Protein AF-A0A3M2BEQ1-F1 (afdb_monomer_lite)

Secondary structure (DSSP, 8-state):
-HHHHHHHHHHHHHHHTSHHHHIIIIIHHHHHHHHHHHTHHHHH-S-PPP---------SSS-HHHHHHHHTSHHHHHTT-

pLDDT: mean 89.43, std 8.7, range [56.47, 98.44]

Sequence (81 aa):
MIRILHIALREFTATALTKGFIIGGIIVPLVLVAVLAFVMPRLMNEDVPSVVGTVAVIDQTETLETAIRERFTPDAIEAWQ

Structure (mmCIF, N/CA/C/O backbone):
data_AF-A0A3M2BEQ1-F1
#
_entry.id   AF-A0A3M2BEQ1-F1
#
loop_
_atom_site.group_PDB
_atom_site.id
_atom_site.type_symbol
_atom_site.label_atom_id
_atom_site.label_alt_id
_atom_site.label_comp_id
_atom_site.label_asym_id
_atom_site.label_entity_id
_atom_site.label_seq_id
_atom_site.pdbx_PDB_ins_code
_atom_site.Cartn_x
_atom_site.Cartn_y
_atom_site.Cartn_z
_atom_site.occupancy
_atom_site.B_iso_or_equiv
_atom_site.auth_seq_id
_atom_site.auth_comp_id
_atom_site.auth_asym_id
_atom_site.auth_atom_id
_atom_site.pdbx_PDB_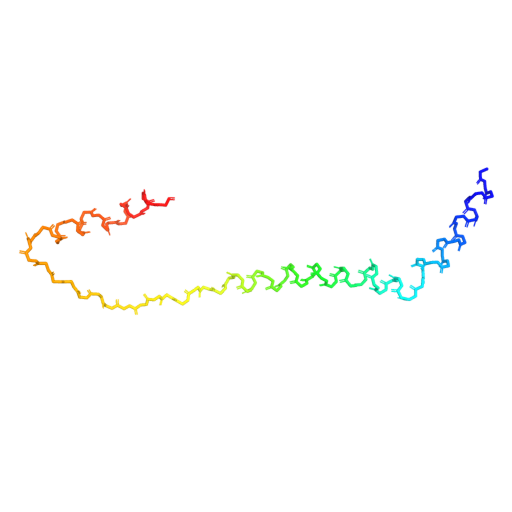model_num
ATOM 1 N N . MET A 1 1 ? -15.041 15.425 35.374 1.00 68.00 1 MET A N 1
ATOM 2 C CA . MET A 1 1 ? -14.234 14.606 34.440 1.00 68.00 1 MET A CA 1
ATOM 3 C C . MET A 1 1 ? -14.777 13.184 34.264 1.00 68.00 1 MET A C 1
ATOM 5 O O . MET A 1 1 ? -15.056 12.817 33.135 1.00 68.00 1 MET A O 1
ATOM 9 N N . ILE A 1 2 ? -15.045 12.419 35.332 1.00 89.88 2 ILE A N 1
ATOM 10 C CA . ILE A 1 2 ? -15.568 11.031 35.253 1.00 89.88 2 ILE A CA 1
ATOM 11 C C . ILE A 1 2 ? -16.838 10.849 34.399 1.00 89.88 2 ILE A C 1
ATOM 13 O O . ILE A 1 2 ? -16.945 9.863 33.675 1.00 89.88 2 ILE A O 1
ATOM 17 N N . ARG A 1 3 ? -17.774 11.809 34.436 1.00 92.12 3 ARG A N 1
ATOM 18 C CA . ARG A 1 3 ? -19.009 11.762 33.630 1.00 92.12 3 ARG A CA 1
ATOM 19 C C . ARG A 1 3 ? -18.747 11.835 32.124 1.00 92.12 3 ARG A C 1
ATOM 21 O O . ARG A 1 3 ? -19.370 11.104 31.370 1.00 92.12 3 ARG A O 1
ATOM 28 N N . ILE A 1 4 ? -17.801 12.676 31.706 1.00 95.62 4 ILE A N 1
ATOM 29 C CA . ILE A 1 4 ? -17.437 12.837 30.290 1.00 95.62 4 ILE A CA 1
ATOM 30 C C . ILE A 1 4 ? -16.824 11.538 29.770 1.00 95.62 4 ILE A C 1
ATOM 32 O O . ILE A 1 4 ? -17.229 11.055 28.721 1.00 95.62 4 ILE A O 1
ATOM 36 N N . LEU A 1 5 ? -15.917 10.932 30.542 1.00 96.75 5 LEU A N 1
ATOM 37 C CA . LEU A 1 5 ? -15.298 9.662 30.169 1.00 96.75 5 LEU A CA 1
ATOM 38 C C . LEU A 1 5 ? -16.331 8.533 30.028 1.00 96.75 5 LEU A C 1
ATOM 40 O O . LEU A 1 5 ? -16.264 7.768 29.074 1.00 96.75 5 LEU A O 1
ATOM 44 N N . HIS A 1 6 ? -17.313 8.454 30.933 1.00 96.75 6 HIS A N 1
ATOM 45 C CA . HIS A 1 6 ? -18.389 7.460 30.837 1.00 96.75 6 HIS A CA 1
ATOM 46 C C . HIS A 1 6 ? -19.244 7.638 29.576 1.00 96.75 6 HIS A C 1
ATOM 48 O O . HIS A 1 6 ? -19.572 6.655 28.914 1.00 96.75 6 HIS A O 1
ATOM 54 N N . ILE A 1 7 ? -19.591 8.883 29.235 1.00 96.19 7 ILE A N 1
ATOM 55 C CA . ILE A 1 7 ? -20.377 9.187 28.032 1.00 96.19 7 ILE A CA 1
ATOM 56 C C . ILE A 1 7 ? -19.570 8.844 26.778 1.00 96.19 7 ILE A C 1
ATOM 58 O O . ILE A 1 7 ? -20.063 8.116 25.920 1.00 96.19 7 ILE A O 1
ATOM 62 N N . ALA A 1 8 ? -18.314 9.293 26.713 1.00 96.50 8 ALA A N 1
ATOM 63 C CA . ALA A 1 8 ? -17.419 9.022 25.595 1.00 96.50 8 ALA A CA 1
ATOM 64 C C . ALA A 1 8 ? -17.205 7.519 25.386 1.00 96.50 8 ALA A C 1
ATOM 66 O O . ALA A 1 8 ? -17.278 7.041 24.259 1.00 96.50 8 ALA A O 1
ATOM 67 N N . LEU A 1 9 ? -17.002 6.755 26.464 1.00 96.75 9 LEU A N 1
ATOM 68 C CA . LEU A 1 9 ? -16.815 5.310 26.374 1.00 96.75 9 LEU A CA 1
ATOM 69 C C . LEU A 1 9 ? -18.069 4.616 25.833 1.00 96.75 9 LEU A C 1
ATOM 71 O O . LEU A 1 9 ? -17.955 3.766 24.958 1.00 96.75 9 LEU A O 1
ATOM 75 N N . ARG A 1 10 ? -19.261 4.992 26.311 1.00 96.56 10 ARG A N 1
ATOM 76 C CA . ARG A 1 10 ? -20.535 4.453 25.810 1.00 96.56 10 ARG A CA 1
ATOM 77 C C . ARG A 1 10 ? -20.721 4.732 24.319 1.00 96.56 10 ARG A C 1
ATOM 79 O O . ARG A 1 10 ? -21.156 3.858 23.578 1.00 96.56 10 ARG A O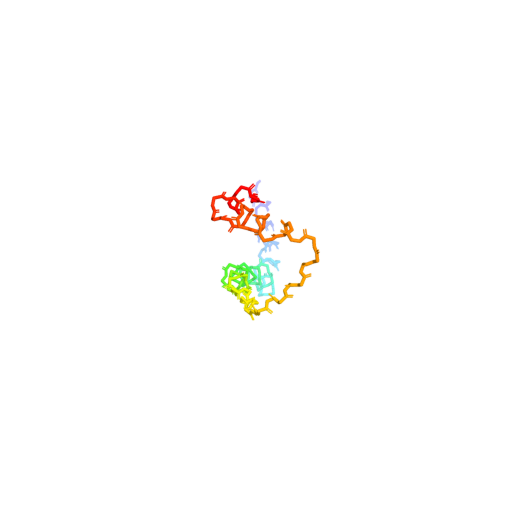 1
ATOM 86 N N . GLU A 1 11 ? -20.434 5.954 23.885 1.00 96.38 11 GLU A N 1
ATOM 87 C CA . GLU A 1 11 ? -20.624 6.348 22.485 1.00 96.38 11 GLU A CA 1
ATOM 88 C C . GLU A 1 11 ? -19.588 5.708 21.565 1.00 96.38 11 GLU A C 1
ATOM 90 O O . GLU A 1 11 ? -19.927 5.226 20.480 1.00 96.38 11 GLU A O 1
ATOM 95 N N . PHE A 1 12 ? -18.344 5.607 22.033 1.00 95.62 12 PHE A N 1
ATOM 96 C CA . PHE A 1 12 ? -17.292 4.902 21.323 1.00 95.62 12 PHE A CA 1
ATOM 97 C C . PHE A 1 12 ? -17.619 3.415 21.174 1.00 95.62 12 PHE A C 1
ATOM 99 O O . PHE A 1 12 ? -17.529 2.885 20.072 1.00 95.62 12 PHE A O 1
ATOM 106 N N . THR A 1 13 ? -18.047 2.733 22.240 1.00 95.56 13 THR A N 1
ATOM 107 C CA . THR A 1 13 ? -18.373 1.301 22.160 1.00 95.56 13 THR A CA 1
ATOM 108 C C . THR A 1 13 ? -19.585 1.035 21.272 1.00 95.56 13 THR A C 1
ATOM 110 O O . THR A 1 13 ? -19.549 0.101 20.474 1.00 95.56 13 THR A O 1
ATOM 113 N N . ALA A 1 14 ? -20.618 1.882 21.330 1.00 95.56 14 ALA A N 1
ATOM 114 C CA . ALA A 1 14 ? -21.795 1.760 20.469 1.00 95.56 14 ALA A CA 1
ATOM 115 C C . ALA A 1 14 ? -21.477 1.933 18.972 1.00 95.56 14 ALA A C 1
ATOM 117 O O . ALA A 1 14 ? -22.194 1.395 18.132 1.00 95.56 14 ALA A O 1
ATOM 118 N N . THR A 1 15 ? -20.402 2.653 18.639 1.00 93.31 15 THR A N 1
ATOM 119 C CA . THR A 1 15 ? -20.039 2.970 17.250 1.00 93.31 15 THR A CA 1
ATOM 120 C C . THR A 1 15 ? -18.897 2.084 16.740 1.00 93.31 15 THR A C 1
ATOM 122 O O . THR A 1 15 ? -19.048 1.357 15.756 1.00 93.31 15 THR A O 1
ATOM 125 N N . ALA A 1 16 ? -17.756 2.108 17.429 1.00 94.44 16 ALA A N 1
ATOM 126 C CA . ALA A 1 16 ? -16.492 1.534 16.974 1.00 94.44 16 ALA A CA 1
ATOM 127 C C . ALA A 1 16 ? -16.331 0.038 17.287 1.00 94.44 16 ALA A C 1
ATOM 129 O O . ALA A 1 16 ? -15.600 -0.656 16.586 1.00 94.44 16 ALA A O 1
ATOM 130 N N . LEU A 1 17 ? -17.019 -0.491 18.307 1.00 95.31 17 LEU A N 1
ATOM 131 C CA . LEU A 1 17 ? -16.966 -1.925 18.644 1.00 95.31 17 LEU A CA 1
ATOM 132 C C . LEU A 1 17 ? -18.018 -2.760 17.899 1.00 95.31 17 LEU A C 1
ATOM 134 O O . LEU A 1 17 ? -18.177 -3.955 18.157 1.00 95.31 17 LEU A O 1
ATOM 138 N N . THR A 1 18 ? -18.739 -2.159 16.953 1.00 96.56 18 THR A N 1
ATOM 139 C CA . THR A 1 18 ? -19.648 -2.910 16.087 1.00 96.56 18 THR A CA 1
ATOM 140 C C . THR A 1 18 ? -18.856 -3.816 15.147 1.00 96.56 18 THR A C 1
ATOM 142 O O . THR A 1 18 ? -17.769 -3.472 14.684 1.00 96.56 18 THR A O 1
ATOM 145 N N . LYS A 1 19 ? -19.420 -4.980 14.803 1.00 95.88 19 LYS A N 1
ATOM 146 C CA . LYS A 1 19 ? -18.782 -5.905 13.851 1.00 95.88 19 LYS A CA 1
ATOM 147 C C . LYS A 1 19 ? -18.485 -5.226 12.511 1.00 95.88 19 LYS A C 1
ATOM 149 O O . LYS A 1 19 ? -17.423 -5.446 11.942 1.00 95.88 19 LYS A O 1
ATOM 154 N N . GLY A 1 20 ? -19.404 -4.378 12.040 1.00 96.56 20 GLY A N 1
ATOM 155 C CA . GLY A 1 20 ? -19.235 -3.616 10.803 1.00 96.56 20 GLY A CA 1
ATOM 156 C C . GLY A 1 20 ? -18.041 -2.666 10.864 1.00 96.56 20 GLY A C 1
ATOM 157 O O . GLY A 1 20 ? -17.215 -2.682 9.954 1.00 96.56 20 GLY A O 1
ATOM 158 N N . PHE A 1 21 ? -17.898 -1.903 11.953 1.00 96.94 21 PHE A N 1
ATOM 159 C CA . PHE A 1 21 ? -16.755 -1.008 12.119 1.00 96.94 21 PHE A CA 1
ATOM 160 C C . PHE A 1 21 ? -15.440 -1.774 12.276 1.00 96.94 21 PHE A C 1
ATOM 162 O O . PHE A 1 21 ? -14.452 -1.395 11.667 1.00 96.94 21 PHE A O 1
ATOM 169 N N . ILE A 1 22 ? -15.405 -2.875 13.029 1.00 96.81 22 ILE A N 1
ATOM 170 C CA . ILE A 1 22 ? -14.175 -3.671 13.180 1.00 96.81 22 ILE A CA 1
ATOM 171 C C . ILE A 1 22 ? -13.734 -4.243 11.826 1.00 96.81 22 ILE A C 1
ATOM 173 O O . ILE A 1 22 ? -12.561 -4.157 11.464 1.00 96.81 22 ILE A O 1
ATOM 177 N N . ILE A 1 23 ? -14.668 -4.785 11.040 1.00 97.50 23 ILE A N 1
ATOM 178 C CA . ILE A 1 23 ? -14.351 -5.326 9.716 1.00 97.50 23 ILE A CA 1
ATOM 179 C C . ILE A 1 23 ? -13.901 -4.202 8.775 1.00 97.50 23 ILE A C 1
ATOM 181 O O . ILE A 1 23 ? -12.820 -4.285 8.200 1.00 97.50 23 ILE A O 1
ATOM 185 N N . GLY A 1 24 ? -14.691 -3.138 8.633 1.00 96.44 24 GLY A N 1
ATOM 186 C CA . GLY A 1 24 ? -14.399 -2.065 7.680 1.00 96.44 24 GLY A CA 1
ATOM 187 C C . GLY A 1 24 ? -13.245 -1.151 8.095 1.00 96.44 24 GLY A C 1
ATOM 188 O O . GLY A 1 24 ? -12.465 -0.726 7.255 1.00 96.44 24 GLY A O 1
ATOM 189 N N . GLY A 1 25 ? -13.126 -0.850 9.384 1.00 95.56 25 GLY A N 1
ATOM 190 C CA . GLY A 1 25 ? -12.156 0.094 9.936 1.00 95.56 25 GLY A CA 1
ATOM 191 C C . GLY A 1 25 ? -10.818 -0.528 10.328 1.00 95.56 25 GLY A C 1
ATOM 192 O O . GLY A 1 25 ? -9.836 0.201 10.427 1.00 95.56 25 GLY A O 1
ATOM 193 N N . ILE A 1 26 ? -10.752 -1.849 10.543 1.00 96.06 26 ILE A N 1
ATOM 194 C CA . ILE A 1 26 ? -9.509 -2.535 10.941 1.00 96.06 26 ILE A CA 1
ATOM 195 C C . ILE A 1 26 ? -9.145 -3.634 9.947 1.00 96.06 26 ILE A C 1
ATOM 197 O O . ILE A 1 26 ? -8.061 -3.596 9.367 1.00 96.06 26 ILE A O 1
ATOM 201 N N . ILE A 1 27 ? -10.035 -4.605 9.725 1.00 97.75 27 ILE A N 1
ATOM 202 C CA . ILE A 1 27 ? -9.705 -5.787 8.913 1.00 97.75 27 ILE A CA 1
ATOM 203 C C . ILE A 1 27 ? -9.442 -5.407 7.455 1.00 97.75 27 ILE A C 1
ATOM 205 O O . ILE A 1 27 ? -8.427 -5.813 6.899 1.00 97.75 27 ILE A O 1
ATOM 209 N N . VAL A 1 28 ? -10.315 -4.610 6.837 1.00 98.19 28 VAL A N 1
ATOM 210 C CA . VAL A 1 28 ? -10.164 -4.207 5.431 1.00 98.19 28 VAL A CA 1
ATOM 211 C C . VAL A 1 28 ? -8.858 -3.429 5.192 1.00 98.19 28 VAL A C 1
ATOM 213 O O . VAL A 1 28 ? -8.108 -3.833 4.301 1.00 98.19 28 VAL A O 1
ATOM 216 N N . PRO A 1 29 ? -8.507 -2.390 5.979 1.00 97.88 29 PRO A N 1
ATOM 217 C CA . PRO A 1 29 ? -7.215 -1.719 5.852 1.00 97.88 29 PRO A CA 1
ATOM 218 C C . PRO A 1 29 ? -6.026 -2.658 6.052 1.00 97.88 29 PRO A C 1
ATOM 220 O O . PRO A 1 29 ? -5.061 -2.584 5.297 1.00 97.88 29 PRO A O 1
ATOM 223 N N . LEU A 1 30 ? -6.093 -3.569 7.028 1.00 98.44 30 LEU A N 1
ATOM 224 C CA . LEU A 1 30 ? -5.017 -4.528 7.279 1.00 98.44 30 LEU A CA 1
ATOM 225 C C . LEU A 1 30 ? -4.808 -5.469 6.084 1.00 98.44 30 LEU A C 1
ATOM 227 O O . LEU A 1 30 ? -3.673 -5.709 5.676 1.00 98.44 30 LEU A O 1
ATOM 231 N N . VAL A 1 31 ? -5.900 -5.963 5.496 1.00 98.25 31 VAL A N 1
ATOM 232 C CA . VAL A 1 31 ? -5.861 -6.783 4.280 1.00 98.25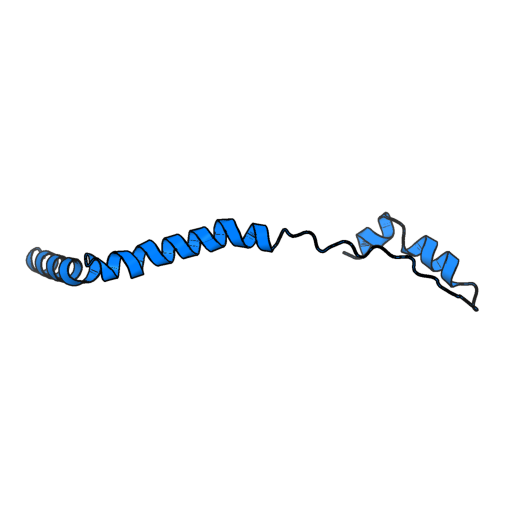 31 VAL A CA 1
ATOM 233 C C . VAL A 1 31 ? -5.289 -5.985 3.113 1.00 98.25 31 VAL A C 1
ATOM 235 O O . VAL A 1 31 ? -4.435 -6.502 2.400 1.00 98.25 31 VAL A O 1
ATOM 238 N N . LEU A 1 32 ? -5.695 -4.724 2.936 1.00 98.12 32 LEU A N 1
ATOM 239 C CA . LEU A 1 32 ? -5.153 -3.862 1.886 1.00 98.12 32 LEU A CA 1
ATOM 240 C C . LEU A 1 32 ? -3.637 -3.685 2.035 1.00 98.12 32 LEU A C 1
ATOM 242 O O . LEU A 1 32 ? -2.905 -3.867 1.066 1.00 98.12 32 LEU A O 1
ATOM 246 N N . VAL A 1 33 ? -3.158 -3.383 3.246 1.00 98.25 33 VAL A N 1
ATOM 247 C CA . VAL A 1 33 ? -1.722 -3.253 3.534 1.00 98.25 33 VAL A CA 1
ATOM 248 C C . VAL A 1 33 ? -0.987 -4.559 3.238 1.00 98.25 33 VAL A C 1
ATOM 250 O O . VAL A 1 33 ? 0.064 -4.529 2.606 1.00 98.25 33 VAL A O 1
ATOM 253 N N . ALA A 1 34 ? -1.546 -5.706 3.630 1.00 97.62 34 ALA A N 1
ATOM 254 C CA . ALA A 1 34 ? -0.957 -7.007 3.329 1.00 97.62 34 ALA A CA 1
ATOM 255 C C . ALA A 1 34 ? -0.883 -7.264 1.814 1.00 97.62 34 ALA A C 1
ATOM 257 O O . ALA A 1 34 ? 0.162 -7.659 1.304 1.00 97.62 34 ALA A O 1
ATOM 258 N N . VAL A 1 35 ? -1.955 -6.987 1.069 1.00 97.12 35 VAL A N 1
ATOM 259 C CA . VAL A 1 35 ? -1.961 -7.128 -0.394 1.00 97.12 35 VAL A CA 1
ATOM 260 C C . VAL A 1 35 ? -0.890 -6.238 -1.020 1.00 97.12 35 VAL A C 1
ATOM 262 O O . VAL A 1 35 ? -0.092 -6.719 -1.817 1.00 97.12 35 VAL A O 1
ATOM 265 N N . LEU A 1 36 ? -0.809 -4.968 -0.626 1.00 96.50 36 LEU A N 1
ATOM 266 C CA . LEU A 1 36 ? 0.205 -4.060 -1.155 1.00 96.50 36 LEU A CA 1
ATOM 267 C C . LEU A 1 36 ? 1.626 -4.521 -0.809 1.00 96.50 36 LEU A C 1
ATOM 269 O O . LEU A 1 36 ? 2.493 -4.494 -1.672 1.00 96.50 36 LEU A O 1
ATOM 273 N N . ALA A 1 37 ? 1.868 -4.990 0.413 1.00 96.19 37 ALA A N 1
ATOM 274 C CA . ALA A 1 37 ? 3.197 -5.414 0.843 1.00 96.19 37 ALA A CA 1
ATOM 275 C C . ALA A 1 37 ? 3.666 -6.721 0.183 1.00 96.19 37 ALA A C 1
ATOM 277 O O . ALA A 1 37 ? 4.849 -6.861 -0.113 1.00 96.19 37 ALA A O 1
ATOM 278 N N . PHE A 1 38 ? 2.764 -7.681 -0.042 1.00 95.06 38 PHE A N 1
ATOM 279 C CA . PHE A 1 38 ? 3.138 -9.018 -0.519 1.00 95.06 38 PHE A CA 1
ATOM 280 C C . PHE A 1 38 ? 2.878 -9.238 -2.010 1.00 95.06 38 PHE A C 1
ATOM 282 O O . PHE A 1 38 ? 3.629 -9.964 -2.660 1.00 95.06 38 PHE A O 1
ATOM 289 N N . VAL A 1 39 ? 1.830 -8.631 -2.568 1.00 94.12 39 VAL A N 1
ATOM 290 C CA . VAL A 1 39 ? 1.431 -8.848 -3.966 1.00 94.12 39 VAL A CA 1
ATOM 291 C C . VAL A 1 39 ? 2.119 -7.849 -4.892 1.00 94.12 39 VAL A C 1
ATOM 293 O O . VAL A 1 39 ? 2.649 -8.267 -5.919 1.00 94.12 39 VAL A O 1
ATOM 296 N N . MET A 1 40 ? 2.188 -6.558 -4.535 1.00 92.06 40 MET A N 1
ATOM 297 C CA . MET A 1 40 ? 2.765 -5.542 -5.435 1.00 92.06 40 MET A CA 1
ATOM 298 C C . MET A 1 40 ? 4.226 -5.807 -5.813 1.00 92.06 40 MET A C 1
ATOM 300 O O . MET A 1 40 ? 4.519 -5.737 -7.004 1.00 92.06 40 MET A O 1
ATOM 304 N N . PRO A 1 41 ? 5.142 -6.179 -4.894 1.00 90.12 41 PRO A N 1
ATOM 305 C CA . PRO A 1 41 ? 6.519 -6.469 -5.289 1.00 90.12 41 PRO A CA 1
ATOM 306 C C . PRO A 1 41 ? 6.604 -7.622 -6.285 1.00 90.12 41 PRO A C 1
ATOM 308 O O . PRO A 1 41 ? 7.442 -7.599 -7.175 1.00 90.12 41 PRO A O 1
ATOM 311 N N . ARG A 1 42 ? 5.714 -8.617 -6.173 1.00 88.19 42 ARG A N 1
ATOM 312 C CA . ARG A 1 42 ? 5.672 -9.749 -7.101 1.00 88.19 42 ARG A CA 1
ATOM 313 C C . ARG A 1 42 ? 5.208 -9.328 -8.495 1.00 88.19 42 ARG A C 1
ATOM 315 O O . ARG A 1 42 ? 5.752 -9.829 -9.465 1.00 88.19 42 ARG A O 1
ATOM 322 N N . LEU A 1 43 ? 4.246 -8.408 -8.578 1.00 85.69 43 LEU A N 1
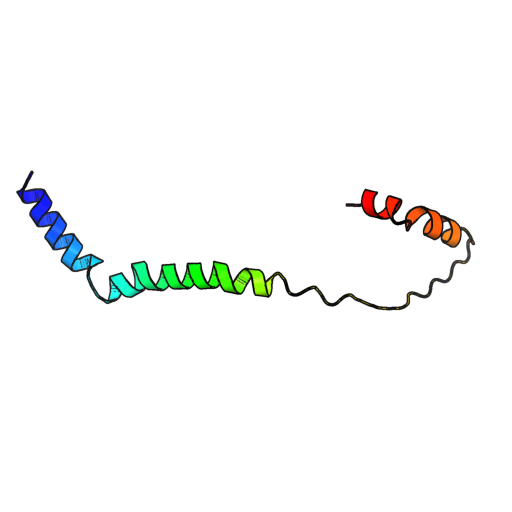ATOM 323 C CA . LEU A 1 43 ? 3.787 -7.837 -9.848 1.00 85.69 43 LEU A CA 1
ATOM 324 C C . LEU A 1 43 ? 4.832 -6.909 -10.484 1.00 85.69 43 LEU A C 1
ATOM 326 O O . LEU A 1 43 ? 4.881 -6.788 -11.700 1.00 85.69 43 LEU A O 1
ATOM 330 N N . MET A 1 44 ? 5.656 -6.241 -9.673 1.00 84.75 44 MET A N 1
ATOM 331 C CA . MET A 1 44 ? 6.700 -5.329 -10.157 1.00 84.75 44 MET A CA 1
ATOM 332 C C . MET A 1 44 ? 8.018 -6.035 -10.506 1.00 84.75 44 MET A C 1
ATOM 334 O O . MET A 1 44 ? 8.767 -5.517 -11.324 1.00 84.75 44 MET A O 1
ATOM 338 N N . ASN A 1 45 ? 8.301 -7.191 -9.897 1.00 71.69 45 ASN A N 1
ATOM 339 C CA . ASN A 1 45 ? 9.487 -8.017 -10.165 1.00 71.69 45 ASN A CA 1
ATOM 340 C C . ASN A 1 45 ? 9.263 -9.068 -11.264 1.00 71.69 45 ASN A C 1
ATOM 342 O O . ASN A 1 45 ? 10.058 -9.999 -11.385 1.00 71.69 45 ASN A O 1
ATOM 346 N N . GLU A 1 46 ? 8.189 -8.979 -12.049 1.00 69.00 46 GLU A N 1
ATOM 347 C CA . GLU A 1 46 ? 8.163 -9.712 -13.312 1.00 69.00 46 GLU A CA 1
ATOM 348 C C . GLU A 1 46 ? 9.197 -9.061 -14.228 1.00 69.00 46 GLU A C 1
ATOM 350 O O . GLU A 1 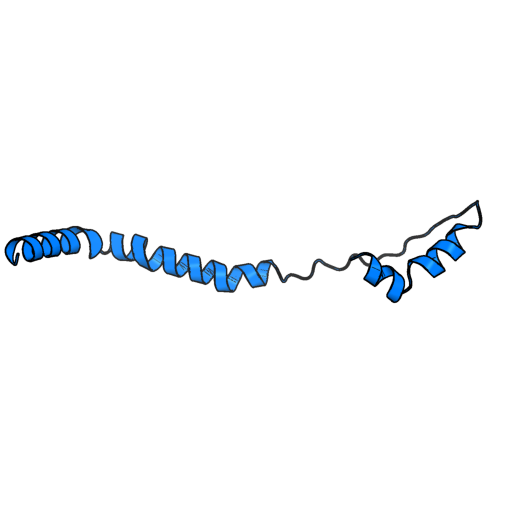46 ? 8.953 -7.992 -14.790 1.00 69.00 46 GLU A O 1
ATOM 355 N N . ASP A 1 47 ? 10.378 -9.684 -14.313 1.00 69.06 47 ASP A N 1
ATOM 356 C CA . ASP A 1 47 ? 11.407 -9.321 -15.280 1.00 69.06 47 ASP A CA 1
ATOM 357 C C . ASP A 1 47 ? 10.720 -9.171 -16.636 1.00 69.06 47 ASP A C 1
ATOM 359 O O . ASP A 1 47 ? 10.155 -10.134 -17.168 1.00 69.06 47 ASP A O 1
ATOM 363 N N . VAL A 1 48 ? 10.715 -7.944 -17.168 1.00 68.12 48 VAL A N 1
ATOM 364 C CA . VAL A 1 48 ? 10.167 -7.684 -18.499 1.00 68.12 48 VAL A CA 1
ATOM 365 C C . VAL A 1 48 ? 10.851 -8.682 -19.430 1.00 68.12 48 VAL A C 1
ATOM 367 O O . VAL A 1 48 ? 12.087 -8.711 -19.441 1.00 68.12 48 VAL A O 1
ATOM 370 N N . PRO A 1 49 ? 10.098 -9.519 -20.170 1.00 74.94 49 PRO A N 1
ATOM 371 C CA . PRO A 1 49 ? 10.700 -10.519 -21.033 1.00 74.94 49 PRO A CA 1
ATOM 372 C C . PRO A 1 49 ? 11.746 -9.836 -21.903 1.00 74.94 49 PRO A C 1
ATOM 374 O O . PRO A 1 49 ? 11.428 -8.875 -22.611 1.00 74.94 49 PRO A O 1
ATOM 377 N N . SER A 1 50 ? 13.002 -10.277 -21.802 1.00 77.38 50 SER A N 1
ATOM 378 C CA . SER A 1 50 ? 14.068 -9.655 -22.572 1.00 77.38 50 SER A CA 1
ATOM 379 C C . SER A 1 50 ? 13.728 -9.808 -24.051 1.00 77.38 50 SER A C 1
ATOM 381 O O . SER A 1 50 ? 13.489 -10.910 -24.552 1.00 77.38 50 SER A O 1
ATOM 383 N N . VAL A 1 51 ? 13.632 -8.680 -24.756 1.00 82.00 51 VAL A N 1
ATOM 384 C CA . VAL A 1 51 ? 13.375 -8.692 -26.194 1.00 82.00 51 VAL A CA 1
ATOM 385 C C . VAL A 1 51 ? 14.661 -9.154 -26.867 1.00 82.00 51 VAL A C 1
ATOM 387 O O . VAL A 1 51 ? 15.574 -8.368 -27.106 1.00 82.00 51 VAL A O 1
ATOM 390 N N . VAL A 1 52 ? 14.753 -10.457 -27.122 1.00 86.25 52 VAL A N 1
ATOM 391 C CA . VAL A 1 52 ? 15.877 -11.062 -27.835 1.00 86.25 52 VAL A CA 1
ATOM 392 C C . VAL A 1 52 ? 15.555 -11.085 -29.322 1.00 86.25 52 VAL A C 1
ATOM 394 O O . VAL A 1 52 ? 14.537 -11.632 -29.746 1.00 86.25 52 VAL A O 1
ATOM 397 N N . GLY A 1 53 ? 16.436 -10.501 -30.126 1.00 88.06 53 GLY A N 1
ATOM 398 C CA . GLY A 1 53 ? 16.292 -10.469 -31.573 1.00 88.06 53 GLY A CA 1
ATOM 399 C C . GLY A 1 53 ? 17.596 -10.114 -32.268 1.00 88.06 53 GLY A C 1
ATOM 400 O O . GLY A 1 53 ? 18.564 -9.683 -31.644 1.00 88.06 53 GLY A O 1
ATOM 401 N N . THR A 1 54 ? 17.617 -10.305 -33.582 1.00 90.12 54 THR A N 1
ATOM 402 C CA . THR A 1 54 ? 18.736 -9.899 -34.432 1.00 90.12 54 THR A CA 1
ATOM 403 C C . THR A 1 54 ? 18.336 -8.650 -35.200 1.00 90.12 54 THR A C 1
ATOM 405 O O . THR A 1 54 ? 17.335 -8.654 -35.914 1.00 90.12 54 THR A O 1
ATOM 408 N N . VAL A 1 55 ? 19.129 -7.588 -35.069 1.00 86.88 55 VAL A N 1
ATOM 409 C CA . VAL A 1 55 ? 18.969 -6.369 -35.865 1.00 86.88 55 VAL A CA 1
ATOM 410 C C . VAL A 1 55 ? 19.965 -6.429 -37.015 1.00 86.88 55 VAL A C 1
ATOM 412 O O . VAL A 1 55 ? 21.174 -6.431 -36.795 1.00 86.88 55 VAL A O 1
ATOM 415 N N . ALA A 1 56 ? 19.458 -6.497 -38.244 1.00 90.31 56 ALA A N 1
ATOM 416 C CA . ALA A 1 56 ? 20.276 -6.328 -39.437 1.00 90.31 56 ALA A CA 1
ATOM 417 C C . ALA A 1 56 ? 20.353 -4.836 -39.772 1.00 90.31 56 ALA A C 1
ATOM 419 O O . ALA A 1 56 ? 19.323 -4.174 -39.899 1.00 90.31 56 ALA A O 1
ATOM 420 N N . VAL A 1 57 ? 21.569 -4.316 -39.916 1.00 86.44 57 VAL A N 1
ATOM 421 C CA . VAL A 1 57 ? 21.812 -2.919 -40.276 1.00 86.44 57 VAL A CA 1
ATOM 422 C C . VAL A 1 57 ? 22.571 -2.888 -41.593 1.00 86.44 57 VAL A C 1
ATOM 424 O O . VAL A 1 57 ? 23.566 -3.589 -41.752 1.00 86.44 57 VAL A O 1
ATOM 427 N N . ILE A 1 58 ? 22.081 -2.092 -42.541 1.00 90.06 58 ILE A N 1
ATOM 428 C CA . ILE A 1 58 ? 22.740 -1.853 -43.825 1.00 90.06 58 ILE A CA 1
ATOM 429 C C . ILE A 1 58 ? 23.246 -0.416 -43.790 1.00 90.06 58 ILE A C 1
ATOM 431 O O . ILE A 1 58 ? 22.441 0.514 -43.791 1.00 90.06 58 ILE A O 1
ATOM 435 N N . ASP A 1 59 ? 24.565 -0.250 -43.738 1.00 91.19 59 ASP A N 1
ATOM 436 C CA . ASP A 1 59 ? 25.217 1.056 -43.783 1.00 91.19 59 ASP A CA 1
ATOM 437 C C . ASP A 1 59 ? 25.841 1.292 -45.164 1.00 91.19 59 ASP A C 1
ATOM 439 O O . ASP A 1 59 ? 26.609 0.467 -45.653 1.00 91.19 59 ASP A O 1
ATOM 443 N N . GLN A 1 60 ? 25.497 2.416 -45.793 1.00 90.81 60 GLN A N 1
ATOM 444 C CA . GLN A 1 60 ? 26.055 2.840 -47.081 1.00 90.81 60 GLN A CA 1
ATOM 445 C C . GLN A 1 60 ? 27.210 3.834 -46.923 1.00 90.81 60 GLN A C 1
ATOM 447 O O . GLN A 1 60 ? 27.889 4.122 -47.905 1.00 90.81 60 GLN A O 1
ATOM 452 N N . THR A 1 61 ? 27.410 4.396 -45.727 1.00 89.88 61 THR A N 1
ATOM 453 C CA . THR A 1 61 ? 28.436 5.415 -45.475 1.00 89.88 61 THR A CA 1
ATOM 454 C C . THR A 1 61 ? 29.715 4.837 -44.880 1.00 89.88 61 THR A C 1
ATOM 456 O O . THR A 1 61 ? 30.694 5.566 -44.766 1.00 89.88 61 THR A O 1
ATOM 459 N N . GLU A 1 62 ? 29.714 3.553 -44.506 1.00 85.00 62 GLU A N 1
ATOM 460 C CA . GLU A 1 62 ? 30.830 2.808 -43.891 1.00 85.00 62 GLU A CA 1
ATOM 461 C C . GLU A 1 62 ? 31.320 3.376 -42.543 1.00 85.00 62 GLU A C 1
ATOM 463 O O . GLU A 1 62 ? 32.321 2.932 -41.983 1.00 85.00 62 GLU A O 1
ATOM 468 N N . THR A 1 63 ? 30.609 4.348 -41.975 1.00 89.00 63 THR A N 1
ATOM 469 C CA . THR A 1 63 ? 30.985 5.018 -40.722 1.00 89.00 63 THR A CA 1
ATOM 470 C C . THR A 1 63 ? 30.343 4.382 -39.494 1.00 89.00 63 THR A C 1
ATOM 472 O O . THR A 1 63 ? 30.794 4.605 -38.368 1.00 89.00 63 THR A O 1
ATOM 475 N N . LEU A 1 64 ? 29.261 3.625 -39.683 1.00 89.06 64 LEU A N 1
ATOM 476 C CA . LEU A 1 64 ? 28.428 3.146 -38.588 1.00 89.06 64 LEU A CA 1
ATOM 477 C C . LEU A 1 64 ? 29.090 2.017 -37.799 1.00 89.06 64 LEU A C 1
ATOM 479 O O . LEU A 1 64 ? 28.900 1.945 -36.588 1.00 89.06 64 LEU A O 1
ATOM 483 N N . GLU A 1 65 ? 29.885 1.160 -38.445 1.00 88.12 65 GLU A N 1
ATOM 484 C CA . GLU A 1 65 ? 30.561 0.055 -37.757 1.00 88.12 65 GLU A CA 1
ATOM 485 C C . GLU A 1 65 ? 31.470 0.572 -36.634 1.00 88.12 65 GLU A C 1
ATOM 487 O O . GLU A 1 65 ? 31.364 0.127 -35.489 1.00 88.12 65 GLU A O 1
ATOM 492 N N . THR A 1 66 ? 32.327 1.545 -36.946 1.00 89.00 66 THR A N 1
ATOM 493 C CA . THR A 1 66 ? 33.241 2.157 -35.975 1.00 89.00 66 THR A CA 1
ATOM 494 C C . THR A 1 66 ? 32.467 2.820 -34.841 1.00 89.00 66 THR A C 1
ATOM 496 O O . THR A 1 66 ? 32.750 2.567 -33.671 1.00 89.00 66 THR A O 1
ATOM 499 N N . ALA A 1 67 ? 31.423 3.587 -35.175 1.00 87.88 67 ALA A N 1
ATOM 500 C CA . ALA A 1 67 ? 30.581 4.241 -34.182 1.00 87.88 67 ALA A CA 1
ATOM 501 C C . ALA A 1 67 ? 29.905 3.230 -33.242 1.00 87.88 67 ALA A C 1
ATOM 503 O O . ALA A 1 67 ? 29.875 3.446 -32.034 1.00 87.88 67 ALA A O 1
ATOM 504 N N . ILE A 1 68 ? 29.403 2.102 -33.757 1.00 89.50 68 ILE A N 1
ATOM 505 C CA . ILE A 1 68 ? 28.802 1.053 -32.923 1.00 89.50 68 ILE A CA 1
ATOM 506 C C . ILE A 1 68 ? 29.849 0.450 -31.979 1.00 89.50 68 ILE A C 1
ATOM 508 O O . ILE A 1 68 ? 29.584 0.298 -30.787 1.00 89.50 68 ILE A O 1
ATOM 512 N N . ARG A 1 69 ? 31.045 0.131 -32.486 1.00 87.06 69 ARG A N 1
ATOM 513 C CA . ARG A 1 69 ? 32.114 -0.495 -31.690 1.00 87.06 69 ARG A CA 1
ATOM 514 C C . ARG A 1 69 ? 32.608 0.390 -30.554 1.00 87.06 69 ARG A C 1
ATOM 516 O O . ARG A 1 69 ? 32.911 -0.129 -29.488 1.00 87.06 69 ARG A O 1
ATOM 523 N N . GLU A 1 70 ? 32.683 1.697 -30.772 1.00 88.25 70 GLU A N 1
ATOM 524 C CA . GLU A 1 70 ? 33.117 2.650 -29.747 1.00 88.25 70 GLU A CA 1
ATOM 525 C C . GLU A 1 70 ? 32.010 2.951 -28.732 1.00 88.25 70 GLU A C 1
ATOM 527 O O . GLU A 1 70 ? 32.276 3.133 -27.545 1.00 88.25 70 GLU A O 1
ATOM 532 N N . ARG A 1 71 ? 30.759 3.016 -29.198 1.00 84.75 71 ARG A N 1
ATOM 533 C CA . ARG A 1 71 ? 29.635 3.543 -28.418 1.00 84.75 71 ARG A CA 1
ATOM 534 C C . ARG A 1 71 ? 28.924 2.462 -27.601 1.00 84.75 71 ARG A C 1
ATOM 536 O O . ARG A 1 71 ? 28.380 2.787 -26.558 1.00 84.75 71 ARG A O 1
ATOM 543 N N . PHE A 1 72 ? 28.966 1.198 -28.020 1.00 87.25 72 PHE A N 1
ATOM 544 C CA . PHE A 1 72 ? 28.325 0.075 -27.319 1.00 87.25 72 PHE A CA 1
ATOM 545 C C . PHE A 1 72 ? 29.308 -0.814 -26.538 1.00 87.25 72 PHE A C 1
ATOM 547 O O . PHE A 1 72 ? 29.040 -1.995 -26.313 1.00 87.25 72 PHE A O 1
ATOM 554 N N . THR A 1 73 ? 30.454 -0.278 -26.112 1.00 88.88 73 THR A N 1
ATOM 555 C CA . THR A 1 73 ? 31.284 -0.958 -25.106 1.00 88.88 73 THR A CA 1
ATOM 556 C C . THR A 1 73 ? 30.574 -0.953 -23.743 1.00 88.88 73 THR A C 1
ATOM 558 O O . THR A 1 73 ? 29.773 -0.050 -23.488 1.00 88.88 73 THR A O 1
ATOM 561 N N . PRO A 1 74 ? 30.852 -1.925 -22.851 1.00 84.50 74 PRO A N 1
ATOM 562 C CA . PRO A 1 74 ? 30.254 -1.956 -21.513 1.00 84.50 74 PRO A CA 1
ATOM 563 C C . PRO A 1 74 ? 30.412 -0.621 -20.767 1.00 84.50 74 PRO A C 1
ATOM 565 O O . PRO A 1 74 ? 29.420 -0.040 -20.334 1.00 84.50 74 PRO A O 1
ATOM 568 N N . ASP A 1 75 ? 31.631 -0.076 -20.756 1.00 85.12 75 ASP A N 1
ATOM 569 C CA . ASP A 1 75 ? 31.964 1.195 -20.101 1.00 85.12 75 ASP A CA 1
ATOM 570 C C . ASP A 1 75 ? 31.193 2.392 -20.693 1.00 85.12 75 ASP A C 1
ATOM 572 O O . ASP A 1 75 ? 30.795 3.310 -19.974 1.00 85.12 75 ASP A O 1
ATOM 576 N N . ALA A 1 76 ? 30.962 2.406 -22.012 1.00 82.12 76 ALA A N 1
ATOM 577 C CA . ALA A 1 76 ? 30.228 3.484 -22.672 1.00 82.12 76 ALA A CA 1
ATOM 578 C C . ALA A 1 76 ? 28.718 3.419 -22.403 1.00 82.12 76 ALA A C 1
ATOM 580 O O . ALA A 1 76 ? 28.085 4.471 -22.339 1.00 82.12 76 ALA A O 1
ATOM 581 N N . ILE A 1 77 ? 28.158 2.215 -22.240 1.00 82.12 77 ILE A N 1
ATOM 582 C CA . ILE A 1 77 ? 26.738 1.993 -21.935 1.00 82.12 77 ILE A CA 1
ATOM 583 C C . ILE A 1 77 ? 26.426 2.375 -20.484 1.00 82.12 77 ILE A C 1
ATOM 585 O O . ILE A 1 77 ? 25.392 2.993 -20.232 1.00 82.12 77 ILE A O 1
ATOM 589 N N . GLU A 1 78 ? 27.317 2.070 -19.535 1.00 81.12 78 GLU A N 1
ATOM 590 C CA . GLU A 1 78 ? 27.159 2.481 -18.129 1.00 81.12 78 GLU A CA 1
ATOM 591 C C . GLU A 1 78 ? 27.087 4.007 -17.97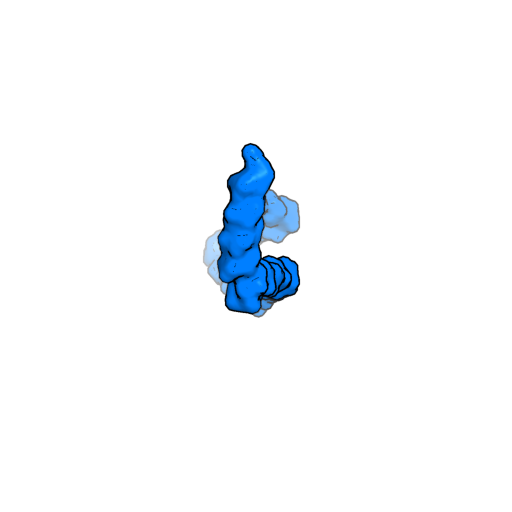9 1.00 81.12 78 GLU A C 1
ATOM 593 O O . GLU A 1 78 ? 26.328 4.518 -17.161 1.00 81.12 78 GLU A O 1
ATOM 598 N N . ALA A 1 79 ? 27.796 4.752 -18.832 1.00 79.19 79 ALA A N 1
ATOM 599 C CA . ALA A 1 79 ? 27.752 6.212 -18.855 1.00 79.19 79 ALA A CA 1
ATOM 600 C C . ALA A 1 79 ? 26.441 6.811 -19.422 1.00 79.19 79 ALA A C 1
ATOM 602 O O . ALA A 1 79 ? 26.334 8.035 -19.519 1.00 79.19 79 ALA A O 1
ATOM 603 N N . TRP A 1 80 ? 25.475 5.994 -19.868 1.00 73.00 80 TRP A N 1
ATOM 604 C CA . TRP A 1 80 ? 24.167 6.454 -20.375 1.00 73.00 80 TRP A CA 1
ATOM 605 C C . TRP A 1 80 ? 23.041 6.373 -19.341 1.00 73.00 80 TRP A C 1
ATOM 607 O O . TRP A 1 80 ? 21.943 6.859 -19.627 1.00 73.00 80 TRP A O 1
ATOM 617 N N . GLN A 1 81 ? 23.293 5.738 -18.194 1.00 56.47 81 GLN A N 1
ATOM 618 C CA . GLN A 1 81 ? 22.367 5.677 -17.059 1.00 56.47 81 GLN A CA 1
ATOM 619 C C . GLN A 1 81 ? 22.408 6.969 -16.238 1.00 56.47 81 GLN A C 1
ATOM 621 O O . GLN A 1 81 ? 21.329 7.348 -15.729 1.00 56.47 81 GLN A O 1
#

Radius of gyration: 31.02 Å; chains: 1; bounding box: 55×26×82 Å

Foldseek 3Di:
DVVVVVVVVVVCCVPCVDPVNCCVVPVVVVVVVVCCVPVVVVVVPPPPPPPDDDDDDDDPPVPVVVVCVVCPDPVNVVVVD